Protein AF-A0A1E4K3W1-F1 (afdb_monomer_lite)

Radius of gyration: 21.51 Å; chains: 1; bounding box: 57×48×45 Å

Foldseek 3Di:
DDKDKDKDKDQKDFCADPVPPFAGEHDQDDDPVNLQVVVVVQPDDPFKGKAWDDKAWPDGLDDPPDDPQDDDCVPPDDPYYYRMRGTTMIMIMIDMDGNCVVPVPDDPVVGVVRDDDDDDDPDPVPDDFAAQDWDWPAKDWLDWCCPPVVDTHTKIAGWIQHRNDTDRDDCPDPRIGD

Sequence (178 aa):
MKAFCLELSGPWACFTRPEMKVERVSYDVMTPSAARACFEAILWKPAIRWQVRKIEVLKPAMKNGRGDLGLNIEDDRQQRAGLFLRDVAYRVHADLEFLSARDPDASATKYFEFAANFRLVGDPTAEPLPHDETRDLGFMLHDLDFSKPADPQPRFFRARLENGVVQVPAWDSVGVRK

Secondary structure (DSSP, 8-state):
--EEEEEEEEEEE--B-TT-SSSEEB-SS--HHHHHHHHHHHS--TTEEEEEEEEEEEE-S-STT-S-----GGGS--S--EE-EEEEEEEEEEEEEE-TTT-TT--HHHHHT--------S-GGGSPPPP---EEEEEEEEEEETTSTTSPEEEEEEEEEETTEEPPPPTTSTT-B-

pLDDT: mean 82.7, std 13.87, range [42.09, 97.19]

Structure (mmCIF, N/CA/C/O backbone):
data_AF-A0A1E4K3W1-F1
#
_entry.id   AF-A0A1E4K3W1-F1
#
loop_
_atom_site.group_PDB
_atom_site.id
_atom_site.type_symbol
_atom_site.label_atom_id
_atom_site.label_alt_id
_atom_site.label_comp_id
_atom_site.label_asym_id
_atom_site.label_entity_id
_atom_site.label_seq_id
_atom_site.pdbx_PDB_ins_code
_atom_site.Cartn_x
_atom_site.Cartn_y
_atom_site.Cartn_z
_atom_site.occupancy
_atom_site.B_iso_or_equiv
_atom_site.auth_seq_id
_atom_site.auth_comp_id
_atom_site.auth_asym_id
_atom_site.auth_atom_id
_atom_site.pdbx_PDB_model_num
ATOM 1 N N . MET A 1 1 ? 1.709 -24.332 -6.950 1.00 60.06 1 MET A N 1
ATOM 2 C CA . MET A 1 1 ? 1.931 -22.932 -6.522 1.00 60.06 1 MET A CA 1
ATOM 3 C C . MET A 1 1 ? 1.156 -22.706 -5.240 1.00 60.06 1 MET A C 1
ATOM 5 O O . MET A 1 1 ? 0.046 -23.214 -5.141 1.00 60.06 1 MET A O 1
ATOM 9 N N . LYS A 1 2 ? 1.755 -22.040 -4.248 1.00 67.56 2 LYS A N 1
ATOM 10 C CA . LYS A 1 2 ? 1.075 -21.719 -2.988 1.00 67.56 2 LYS A CA 1
ATOM 11 C C . LYS A 1 2 ? 0.221 -20.472 -3.224 1.00 67.56 2 LYS A C 1
ATOM 13 O O . LYS A 1 2 ? 0.763 -19.452 -3.640 1.00 67.56 2 LYS A O 1
ATOM 18 N N . ALA A 1 3 ? -1.082 -20.592 -3.002 1.00 78.69 3 ALA A N 1
ATOM 19 C CA . ALA A 1 3 ? -2.014 -19.479 -3.108 1.00 78.69 3 ALA A CA 1
ATOM 20 C C . ALA A 1 3 ? -1.984 -18.655 -1.814 1.00 78.69 3 ALA A C 1
ATOM 22 O O . ALA A 1 3 ? -1.945 -19.212 -0.714 1.00 78.69 3 ALA A O 1
ATOM 23 N N . PHE A 1 4 ? -2.009 -17.336 -1.957 1.00 87.38 4 PHE A N 1
ATOM 24 C CA . PHE A 1 4 ? -2.096 -16.372 -0.868 1.00 87.38 4 PHE A CA 1
ATOM 25 C C . PHE A 1 4 ? -3.483 -15.753 -0.841 1.00 87.38 4 PHE A C 1
ATOM 27 O O . PHE A 1 4 ? -4.108 -15.567 -1.884 1.00 87.38 4 PHE A O 1
ATOM 34 N N . CYS A 1 5 ? -3.944 -15.409 0.356 1.00 89.88 5 CYS A N 1
ATOM 35 C CA . CYS A 1 5 ? -5.253 -14.824 0.577 1.00 89.88 5 CYS A CA 1
ATOM 36 C C . CYS A 1 5 ? -5.120 -13.603 1.491 1.00 89.88 5 CYS A C 1
ATOM 38 O O . CYS A 1 5 ? -4.566 -13.721 2.582 1.00 89.88 5 CYS A O 1
ATOM 40 N N . LEU A 1 6 ? -5.640 -12.456 1.053 1.00 90.38 6 LEU A N 1
ATOM 41 C CA . LEU A 1 6 ? -5.741 -11.232 1.848 1.00 90.38 6 LEU A CA 1
ATOM 42 C C . LEU A 1 6 ? -7.203 -10.860 2.058 1.00 90.38 6 LEU A C 1
ATOM 44 O O . LEU A 1 6 ? -7.986 -10.856 1.106 1.00 90.38 6 LEU A O 1
ATOM 48 N N . GLU A 1 7 ? -7.555 -10.493 3.285 1.00 91.44 7 GLU A N 1
ATOM 49 C CA . GLU A 1 7 ? -8.815 -9.810 3.572 1.00 91.44 7 GLU A CA 1
ATOM 50 C C . GLU A 1 7 ? -8.570 -8.304 3.642 1.00 91.44 7 GLU A C 1
ATOM 52 O O . GLU A 1 7 ? -7.654 -7.836 4.314 1.00 91.44 7 GLU A O 1
ATOM 57 N N . LEU A 1 8 ? -9.369 -7.550 2.893 1.00 90.50 8 LEU A N 1
ATOM 58 C CA . LEU A 1 8 ? -9.237 -6.107 2.731 1.00 90.50 8 LEU A CA 1
ATOM 59 C C . LEU A 1 8 ? -10.570 -5.462 3.077 1.00 90.50 8 LEU A C 1
ATOM 61 O O . LEU A 1 8 ? -11.587 -5.828 2.495 1.00 90.50 8 LEU A O 1
ATOM 65 N N . SER A 1 9 ? -10.577 -4.481 3.971 1.00 90.50 9 SER A N 1
ATOM 66 C CA . SER A 1 9 ? -11.790 -3.738 4.319 1.00 90.50 9 SER A CA 1
ATOM 67 C C . SER A 1 9 ? -11.496 -2.271 4.576 1.00 90.50 9 SER A C 1
ATOM 69 O O . SER A 1 9 ? -10.398 -1.927 5.012 1.00 90.50 9 SER A O 1
ATOM 71 N N . GLY A 1 10 ? -12.489 -1.415 4.362 1.00 87.44 10 GLY A N 1
ATOM 72 C CA . GLY A 1 10 ? -12.358 0.003 4.662 1.00 87.44 10 GLY A CA 1
ATOM 73 C C . GLY A 1 10 ? -13.696 0.738 4.670 1.00 87.44 10 GLY A C 1
ATOM 74 O O . GLY A 1 10 ? -14.646 0.301 4.014 1.00 87.44 10 GLY A O 1
ATOM 75 N N . PRO A 1 11 ? -13.777 1.874 5.385 1.00 84.75 11 PRO A N 1
ATOM 76 C CA . PRO A 1 11 ? -14.991 2.684 5.434 1.00 84.75 11 PRO A CA 1
ATOM 77 C C . PRO A 1 11 ? -15.342 3.286 4.068 1.00 84.75 11 PRO A C 1
ATOM 79 O O . PRO A 1 11 ? -16.522 3.493 3.793 1.00 84.75 11 PRO A O 1
ATOM 82 N N . TRP A 1 12 ? -14.340 3.508 3.209 1.00 86.12 12 TRP A N 1
ATOM 83 C CA . TRP A 1 12 ? -14.487 4.063 1.865 1.00 86.12 12 TRP A CA 1
ATOM 84 C C . TRP A 1 12 ? -13.528 3.399 0.873 1.00 86.12 12 TRP A C 1
ATOM 86 O O . TRP A 1 12 ? -12.424 3.005 1.252 1.00 86.12 12 TRP A O 1
ATOM 96 N N . ALA A 1 13 ? -13.913 3.326 -0.403 1.00 88.69 13 ALA A N 1
ATOM 97 C CA . ALA A 1 13 ? -13.015 2.950 -1.495 1.00 88.69 13 ALA A CA 1
ATOM 98 C C . ALA A 1 13 ? -13.347 3.678 -2.806 1.00 88.69 13 ALA A C 1
ATOM 100 O O . ALA A 1 13 ? -14.505 3.974 -3.099 1.00 88.69 13 ALA A O 1
ATOM 101 N N . CYS A 1 14 ? -12.311 3.938 -3.612 1.00 90.19 14 CYS A N 1
ATOM 102 C CA . CYS A 1 14 ? -12.429 4.524 -4.946 1.00 90.19 14 CYS A CA 1
ATOM 103 C C . CYS A 1 14 ? -11.568 3.755 -5.947 1.00 90.19 14 CYS A C 1
ATOM 105 O O . CYS A 1 14 ? -10.351 3.932 -5.999 1.00 90.19 14 CYS A O 1
ATOM 107 N N . PHE A 1 15 ? -12.197 2.938 -6.781 1.00 90.56 15 PHE A N 1
ATOM 108 C CA . PHE A 1 15 ? -11.547 2.274 -7.904 1.00 90.56 15 PHE A CA 1
ATOM 109 C C . PHE A 1 15 ? -11.875 3.054 -9.170 1.00 90.56 15 PHE A C 1
ATOM 111 O O . PHE A 1 15 ? -12.838 2.745 -9.856 1.00 90.56 15 PHE A O 1
ATOM 118 N N . THR A 1 16 ? -11.140 4.130 -9.436 1.00 87.12 16 THR A N 1
ATOM 119 C CA . THR A 1 16 ? -11.539 5.125 -10.440 1.00 87.12 16 THR A CA 1
ATOM 120 C C . THR A 1 16 ? -11.706 4.528 -11.840 1.00 87.12 16 THR A C 1
ATOM 122 O O . THR A 1 16 ? -10.811 3.859 -12.362 1.00 87.12 16 THR A O 1
ATOM 125 N N . ARG A 1 17 ? -12.844 4.833 -12.461 1.00 84.06 17 ARG A N 1
ATOM 126 C CA . ARG A 1 17 ? -13.137 4.575 -13.871 1.00 84.06 17 ARG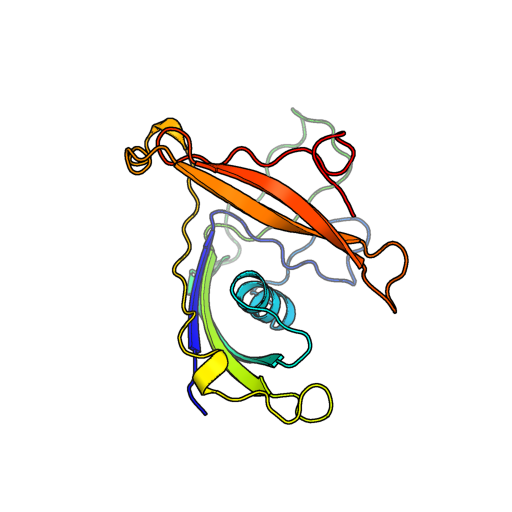 A CA 1
ATOM 127 C C . ARG A 1 17 ? -12.314 5.513 -14.766 1.00 84.06 17 ARG A C 1
ATOM 129 O O . ARG A 1 17 ? -12.474 6.728 -14.647 1.00 84.06 17 ARG A O 1
ATOM 136 N N . PRO A 1 18 ? -11.429 5.004 -15.644 1.00 87.38 18 PRO A N 1
ATOM 137 C CA . PRO A 1 18 ? -10.554 5.846 -16.467 1.00 87.38 18 PRO A CA 1
ATOM 138 C C . PRO A 1 18 ? -11.313 6.729 -17.474 1.00 87.38 18 PRO A C 1
ATOM 140 O O . PRO A 1 18 ? -10.796 7.760 -17.904 1.00 87.38 18 PRO A O 1
ATOM 143 N N . GLU A 1 19 ? -12.534 6.348 -17.847 1.00 84.12 19 GLU A N 1
ATOM 144 C CA . GLU A 1 19 ? -13.421 7.111 -18.725 1.00 84.12 19 GLU A CA 1
ATOM 145 C C . GLU A 1 19 ? -13.985 8.386 -18.068 1.00 84.12 19 GLU A C 1
ATOM 147 O O . GLU A 1 19 ? -14.313 9.345 -18.770 1.00 84.12 19 GLU A O 1
ATOM 152 N N . MET A 1 20 ? -14.035 8.444 -16.732 1.00 75.25 20 MET A N 1
ATOM 153 C CA . MET A 1 20 ? -14.572 9.579 -15.976 1.00 75.25 20 MET A CA 1
ATOM 154 C C . MET A 1 20 ? -13.451 10.562 -15.619 1.00 75.25 20 MET A C 1
ATOM 156 O O . MET A 1 20 ? -12.767 10.433 -14.607 1.00 75.25 20 MET A O 1
ATOM 160 N N . LYS A 1 21 ? -13.233 11.547 -16.500 1.00 65.38 21 LYS A N 1
ATOM 161 C CA . LYS A 1 21 ? -12.079 12.469 -16.437 1.00 65.38 21 LYS A CA 1
ATOM 162 C C . LYS A 1 21 ? -12.275 13.699 -15.542 1.00 65.38 21 LYS A C 1
ATOM 164 O O . LYS A 1 21 ? -11.287 14.323 -15.163 1.00 65.38 21 LYS A O 1
ATOM 169 N N . VAL A 1 22 ? -13.523 14.065 -15.249 1.00 71.12 22 VAL A N 1
ATOM 170 C CA . VAL A 1 22 ? -13.870 15.270 -14.469 1.00 71.12 22 VAL A CA 1
ATOM 171 C C . VAL A 1 22 ? -14.236 14.890 -13.036 1.00 71.12 22 VAL A C 1
ATOM 173 O O . VAL A 1 22 ? -13.589 15.355 -12.099 1.00 71.12 22 VAL A O 1
ATOM 176 N N . GLU A 1 23 ? -15.198 13.977 -12.889 1.00 78.31 23 GLU A N 1
ATOM 177 C CA . GLU A 1 23 ? -15.676 13.474 -11.598 1.00 78.31 23 GLU A CA 1
ATOM 178 C C . GLU A 1 23 ? -15.059 12.115 -11.265 1.00 78.31 23 GLU A C 1
ATOM 180 O O . GLU A 1 23 ? -14.860 11.273 -12.144 1.00 78.31 23 GLU A O 1
ATOM 185 N N . ARG A 1 24 ? -14.772 11.871 -9.981 1.00 82.31 24 ARG A N 1
ATOM 186 C CA . ARG A 1 24 ? -14.233 10.575 -9.545 1.00 82.31 24 ARG A CA 1
ATOM 187 C C . ARG A 1 24 ? -15.371 9.588 -9.363 1.00 82.31 24 ARG A C 1
ATOM 189 O O . ARG A 1 24 ? -16.111 9.674 -8.394 1.00 82.31 24 ARG A O 1
ATOM 196 N N . VAL A 1 25 ? -15.482 8.621 -10.261 1.00 83.88 25 VAL A N 1
ATOM 197 C CA . VAL A 1 25 ? -16.483 7.556 -10.150 1.00 83.88 25 VAL A CA 1
ATOM 198 C C . VAL A 1 25 ? -15.778 6.228 -9.975 1.00 83.88 25 VAL A C 1
ATOM 200 O O . VAL A 1 25 ? -14.942 5.846 -10.797 1.00 83.88 25 VAL A O 1
ATOM 203 N N . SER A 1 26 ? -16.103 5.529 -8.892 1.00 86.94 26 SER A N 1
ATOM 204 C CA . SER A 1 26 ? -15.585 4.192 -8.640 1.00 86.94 26 SER A CA 1
ATOM 205 C C . SER A 1 26 ? -16.245 3.145 -9.552 1.00 86.94 26 SER A C 1
ATOM 207 O O . SER A 1 26 ? -17.417 3.249 -9.914 1.00 86.94 26 SER A O 1
ATOM 209 N N . TYR A 1 27 ? -15.508 2.088 -9.889 1.00 89.31 27 TYR A N 1
ATOM 210 C CA . TYR A 1 27 ? -16.091 0.786 -10.200 1.00 89.31 27 TYR A CA 1
ATOM 211 C C . TYR A 1 27 ? -16.850 0.254 -8.980 1.00 89.31 27 TYR A C 1
ATOM 213 O O . TYR A 1 27 ? -16.530 0.594 -7.840 1.00 89.31 27 TYR A O 1
ATOM 221 N N . ASP A 1 28 ? -17.809 -0.630 -9.229 1.00 87.75 28 ASP A N 1
ATOM 222 C CA . ASP A 1 28 ? -18.696 -1.198 -8.208 1.00 87.75 28 ASP A CA 1
ATOM 223 C C . ASP A 1 28 ? -17.949 -2.153 -7.257 1.00 87.75 28 ASP A C 1
ATOM 225 O O . ASP A 1 28 ? -18.385 -2.418 -6.135 1.00 87.75 28 ASP A O 1
ATOM 229 N N . VAL A 1 29 ? -16.804 -2.675 -7.709 1.00 90.12 29 VAL A N 1
ATOM 230 C CA . VAL A 1 29 ? -15.931 -3.595 -6.974 1.00 90.12 29 VAL A CA 1
ATOM 231 C C . VAL A 1 29 ? -14.458 -3.274 -7.225 1.00 90.12 29 VAL A C 1
ATOM 233 O O . VAL A 1 29 ? -14.102 -2.583 -8.182 1.00 90.12 29 VAL A O 1
ATOM 236 N N . MET A 1 30 ? -13.593 -3.818 -6.368 1.00 93.81 30 MET A N 1
ATOM 237 C CA . MET A 1 30 ? -12.142 -3.745 -6.521 1.00 93.81 30 MET A CA 1
ATOM 238 C C . MET A 1 30 ? -11.683 -4.299 -7.872 1.00 93.81 30 MET A C 1
ATOM 240 O O . MET A 1 30 ? -12.092 -5.382 -8.290 1.00 93.81 30 MET A O 1
ATOM 244 N N . THR A 1 31 ? -10.783 -3.575 -8.537 1.00 95.75 31 THR A N 1
ATOM 245 C CA . THR A 1 31 ? -10.165 -4.040 -9.784 1.00 95.75 31 THR A CA 1
ATOM 246 C C . THR A 1 31 ? -8.994 -4.987 -9.495 1.00 95.75 31 THR A C 1
ATOM 248 O O . THR A 1 31 ? -8.308 -4.821 -8.481 1.00 95.75 31 THR A O 1
ATOM 251 N N . PRO A 1 32 ? -8.665 -5.928 -10.403 1.00 96.44 32 PRO A N 1
ATOM 252 C CA . PRO A 1 32 ? -7.480 -6.776 -10.256 1.00 96.44 32 PRO A CA 1
ATOM 253 C C . PRO A 1 32 ? -6.175 -5.986 -10.090 1.00 96.44 32 PRO A C 1
ATOM 255 O O . PRO A 1 32 ? -5.279 -6.419 -9.373 1.00 96.44 32 PRO A O 1
ATOM 258 N N . SER A 1 33 ? -6.065 -4.804 -10.710 1.00 95.12 33 SER A N 1
ATOM 259 C CA . SER A 1 33 ? -4.883 -3.952 -10.546 1.00 95.12 33 SER A CA 1
ATOM 260 C C . SER A 1 33 ? -4.773 -3.372 -9.135 1.00 95.12 33 SER A C 1
ATOM 262 O O . SER A 1 33 ? -3.676 -3.356 -8.584 1.00 95.12 33 SER A O 1
ATOM 264 N N . ALA A 1 34 ? -5.884 -2.921 -8.545 1.00 94.06 34 ALA A N 1
ATOM 265 C CA . ALA A 1 34 ? -5.897 -2.452 -7.160 1.00 94.06 34 ALA A CA 1
ATOM 266 C C . ALA A 1 34 ? -5.596 -3.600 -6.184 1.00 94.06 34 ALA A C 1
ATOM 268 O O . ALA A 1 34 ? -4.762 -3.453 -5.298 1.00 94.06 34 ALA A O 1
ATOM 269 N N . ALA A 1 35 ? -6.197 -4.770 -6.413 1.00 94.25 35 ALA A N 1
ATOM 270 C CA . ALA A 1 35 ? -5.937 -5.983 -5.645 1.00 94.25 35 ALA A CA 1
ATOM 271 C C . ALA A 1 35 ? -4.452 -6.392 -5.674 1.00 94.25 35 ALA A C 1
ATOM 273 O O . ALA A 1 35 ? -3.862 -6.674 -4.633 1.00 94.25 35 ALA A O 1
ATOM 274 N N . ARG A 1 36 ? -3.825 -6.376 -6.858 1.00 94.69 36 ARG A N 1
ATOM 275 C CA . ARG A 1 36 ? -2.388 -6.638 -7.021 1.00 94.69 36 ARG A CA 1
ATOM 276 C C . ARG A 1 36 ? -1.540 -5.627 -6.250 1.00 94.69 36 ARG A C 1
ATOM 278 O O . ARG A 1 36 ? -0.607 -6.031 -5.567 1.00 94.69 36 ARG A O 1
ATOM 285 N N . ALA A 1 37 ? -1.882 -4.340 -6.323 1.00 92.94 37 ALA A N 1
ATOM 286 C CA . ALA A 1 37 ? -1.157 -3.290 -5.612 1.00 92.94 37 ALA A CA 1
ATOM 287 C C . ALA A 1 37 ? -1.178 -3.492 -4.085 1.00 92.94 37 ALA A C 1
ATOM 289 O O . ALA A 1 37 ? -0.173 -3.237 -3.430 1.00 92.94 37 ALA A O 1
ATOM 290 N N . CYS A 1 38 ? -2.273 -4.014 -3.515 1.00 92.19 38 CYS A N 1
ATOM 291 C CA . CYS A 1 38 ? -2.325 -4.362 -2.090 1.00 92.19 38 CYS A CA 1
ATOM 292 C C . CYS A 1 38 ? -1.301 -5.444 -1.711 1.00 92.19 38 CYS A C 1
ATOM 294 O O . CYS A 1 38 ? -0.660 -5.332 -0.672 1.00 92.19 38 CYS A O 1
ATOM 296 N N . PHE A 1 39 ? -1.106 -6.462 -2.553 1.00 90.75 39 PHE A N 1
ATOM 297 C CA . PHE A 1 39 ? -0.055 -7.460 -2.338 1.00 90.75 39 PHE A CA 1
ATOM 298 C C . PHE A 1 39 ? 1.355 -6.874 -2.510 1.00 90.75 39 PHE A C 1
ATOM 300 O O . PHE A 1 39 ? 2.245 -7.161 -1.712 1.00 90.75 39 PHE A O 1
ATOM 307 N N . GLU A 1 40 ? 1.563 -6.032 -3.527 1.00 91.31 40 GLU A N 1
ATOM 308 C CA . GLU A 1 40 ? 2.858 -5.387 -3.795 1.00 91.31 40 GLU A CA 1
ATOM 309 C C . GLU A 1 40 ? 3.284 -4.438 -2.667 1.00 91.31 40 GLU A C 1
ATOM 311 O O . GLU A 1 40 ? 4.472 -4.338 -2.372 1.00 91.31 40 GLU A O 1
ATOM 316 N N . ALA A 1 41 ? 2.329 -3.794 -1.992 1.00 89.50 41 ALA A N 1
ATOM 317 C CA . ALA A 1 41 ? 2.601 -2.963 -0.822 1.00 89.50 41 ALA A CA 1
ATOM 318 C C . ALA A 1 41 ? 3.138 -3.763 0.380 1.00 89.50 41 ALA A C 1
ATOM 320 O O . ALA A 1 41 ? 3.852 -3.205 1.208 1.00 89.50 41 ALA A O 1
ATOM 321 N N . ILE A 1 42 ? 2.811 -5.058 0.478 1.00 87.62 42 ILE A N 1
ATOM 322 C CA . ILE A 1 42 ? 3.314 -5.955 1.532 1.00 87.62 42 ILE A CA 1
ATOM 323 C C . ILE A 1 42 ? 4.674 -6.523 1.130 1.00 87.62 42 ILE A C 1
ATOM 325 O O . ILE A 1 42 ? 5.617 -6.523 1.917 1.00 87.62 42 ILE A O 1
ATOM 329 N N . LEU A 1 43 ? 4.773 -7.023 -0.104 1.00 86.31 43 LEU A N 1
ATOM 330 C CA . LEU A 1 43 ? 5.999 -7.589 -0.642 1.00 86.31 43 LEU A CA 1
ATOM 331 C C . LEU A 1 43 ? 6.097 -7.318 -2.140 1.00 86.31 43 LEU A C 1
ATOM 333 O O . LEU A 1 43 ? 5.333 -7.859 -2.944 1.00 86.31 43 LEU A O 1
ATOM 337 N N . TRP A 1 44 ? 7.128 -6.569 -2.517 1.00 88.19 44 TRP A N 1
ATOM 338 C CA . TRP A 1 44 ? 7.507 -6.367 -3.905 1.00 88.19 44 TRP A CA 1
ATOM 339 C C . TRP A 1 44 ? 9.019 -6.474 -4.092 1.00 88.19 44 TRP A C 1
ATOM 341 O O . TRP A 1 44 ? 9.814 -5.985 -3.286 1.00 88.19 44 TRP A O 1
ATOM 351 N N . LYS A 1 45 ? 9.415 -7.104 -5.199 1.00 84.50 45 LYS A N 1
ATOM 352 C CA . LYS A 1 45 ? 10.772 -7.094 -5.751 1.00 84.50 45 LYS A CA 1
ATOM 353 C C . LYS A 1 45 ? 10.687 -7.117 -7.280 1.00 84.50 45 LYS A C 1
ATOM 355 O O . LYS A 1 45 ? 9.752 -7.710 -7.814 1.00 84.50 45 LYS A O 1
ATOM 360 N N . PRO A 1 46 ? 11.690 -6.595 -8.008 1.00 83.69 46 PRO A N 1
ATOM 361 C CA . PRO A 1 46 ? 11.719 -6.669 -9.473 1.00 83.69 46 PRO A CA 1
ATOM 362 C C . PRO A 1 46 ? 11.615 -8.094 -10.042 1.00 83.69 46 PRO A C 1
ATOM 364 O O . PRO A 1 46 ? 11.143 -8.259 -11.169 1.00 83.69 46 PRO A O 1
ATOM 367 N N . ALA A 1 47 ? 12.060 -9.089 -9.265 1.00 84.56 47 ALA A N 1
ATOM 368 C CA . ALA A 1 47 ? 12.099 -10.515 -9.586 1.00 84.56 47 ALA A CA 1
ATOM 369 C C . ALA A 1 47 ? 10.760 -11.256 -9.419 1.00 84.56 47 ALA A C 1
ATOM 371 O O . ALA A 1 47 ? 10.658 -12.414 -9.818 1.00 84.56 47 ALA A O 1
ATOM 372 N N . ILE A 1 48 ? 9.743 -10.631 -8.822 1.00 86.62 48 ILE A N 1
ATOM 373 C CA . ILE A 1 48 ? 8.465 -11.286 -8.517 1.00 86.62 48 ILE A CA 1
ATOM 374 C C . ILE A 1 48 ? 7.290 -10.502 -9.096 1.00 86.62 48 ILE A C 1
ATOM 376 O O . ILE A 1 48 ? 7.359 -9.287 -9.289 1.00 86.62 48 ILE A O 1
ATOM 380 N N . ARG A 1 49 ? 6.188 -11.202 -9.359 1.00 88.88 49 ARG A N 1
ATOM 381 C CA . ARG A 1 49 ? 4.919 -10.616 -9.787 1.00 88.88 49 ARG A CA 1
ATOM 382 C C . ARG A 1 49 ? 3.759 -11.308 -9.088 1.00 88.88 49 ARG A C 1
ATOM 384 O O . ARG A 1 49 ? 3.656 -12.528 -9.096 1.00 88.88 49 ARG A O 1
ATOM 391 N N . TRP A 1 50 ? 2.848 -10.516 -8.537 1.00 91.81 50 TRP A N 1
ATOM 392 C CA . TRP A 1 50 ? 1.595 -11.027 -7.996 1.00 91.81 50 TRP A CA 1
ATOM 393 C C . TRP A 1 50 ? 0.569 -11.232 -9.109 1.00 91.81 50 TRP A C 1
ATOM 395 O O . TRP A 1 50 ? 0.270 -10.313 -9.875 1.00 91.81 50 TRP A O 1
ATOM 405 N N . GLN A 1 51 ? 0.014 -12.438 -9.176 1.00 94.06 51 GLN A N 1
ATOM 406 C CA . GLN A 1 51 ? -1.030 -12.827 -10.119 1.00 94.06 51 GLN A CA 1
ATOM 407 C C . GLN A 1 51 ? -2.345 -13.017 -9.363 1.00 94.06 51 GLN A C 1
ATOM 409 O O . GLN A 1 51 ? -2.559 -14.045 -8.721 1.00 94.06 51 GLN A O 1
ATOM 414 N N . VAL A 1 52 ? -3.231 -12.018 -9.422 1.00 94.62 52 VAL A N 1
ATOM 415 C CA . VAL A 1 52 ? -4.560 -12.090 -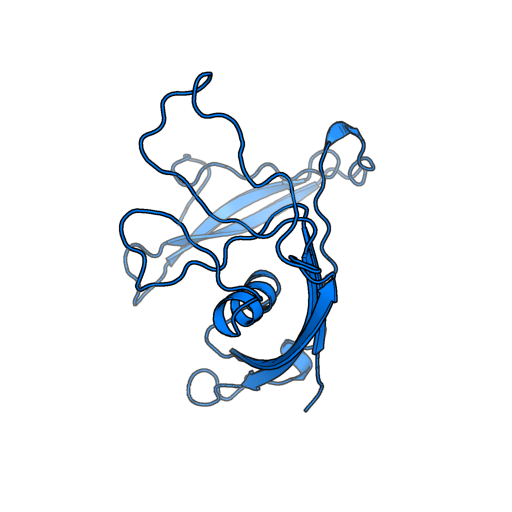8.795 1.00 94.62 52 VAL A CA 1
ATOM 416 C C . VAL A 1 52 ? -5.399 -13.146 -9.512 1.00 94.62 52 VAL A C 1
ATOM 418 O O . VAL A 1 52 ? -5.578 -13.091 -10.727 1.00 94.62 52 VAL A O 1
ATOM 421 N N . ARG A 1 53 ? -5.923 -14.110 -8.754 1.00 95.56 53 ARG A N 1
ATOM 422 C CA . ARG A 1 53 ? -6.723 -15.232 -9.266 1.00 95.56 53 ARG A CA 1
ATOM 423 C C . ARG A 1 53 ? -8.210 -15.061 -9.018 1.00 95.56 53 ARG A C 1
ATOM 425 O O . ARG A 1 53 ? -9.015 -15.465 -9.850 1.00 95.56 53 ARG A O 1
ATOM 432 N N . LYS A 1 54 ? -8.579 -14.500 -7.865 1.00 95.31 54 LYS A N 1
ATOM 433 C CA . LYS A 1 54 ? -9.976 -14.393 -7.435 1.00 95.31 54 LYS A CA 1
ATOM 434 C C . LYS A 1 54 ? -10.155 -13.208 -6.493 1.00 95.31 54 LYS A C 1
ATOM 436 O O . LYS A 1 54 ? -9.315 -12.983 -5.629 1.00 95.31 54 LYS A O 1
ATOM 441 N N . ILE A 1 55 ? -11.265 -12.492 -6.632 1.00 95.00 55 ILE A N 1
ATOM 442 C CA . ILE A 1 55 ? -11.710 -11.461 -5.689 1.00 95.00 55 ILE A CA 1
ATOM 443 C C . ILE A 1 55 ? -13.117 -11.856 -5.243 1.00 95.00 55 ILE A C 1
ATOM 445 O O . ILE A 1 55 ? -14.032 -11.916 -6.059 1.00 95.00 55 ILE A O 1
ATOM 449 N N . GLU A 1 56 ? -13.287 -12.157 -3.963 1.00 95.94 56 GLU A N 1
ATOM 450 C CA . GLU A 1 56 ? -14.593 -12.347 -3.334 1.00 95.94 56 GLU A CA 1
ATOM 451 C C . GLU A 1 56 ? -15.039 -11.017 -2.725 1.00 95.94 56 GLU A C 1
ATOM 453 O O . GLU A 1 56 ? -14.262 -10.351 -2.039 1.00 95.94 56 GLU A O 1
ATOM 458 N N . VAL A 1 57 ? -16.293 -10.634 -2.952 1.00 93.62 57 VAL A N 1
ATOM 459 C CA . VAL A 1 57 ? -16.906 -9.457 -2.325 1.00 93.62 57 VAL A CA 1
ATOM 460 C C . VAL A 1 57 ? -17.614 -9.918 -1.056 1.00 93.62 57 VAL A C 1
ATOM 462 O O . VAL A 1 57 ? -18.612 -10.630 -1.132 1.00 93.62 57 VAL A O 1
ATOM 465 N N . LEU A 1 58 ? -17.090 -9.532 0.106 1.00 89.81 58 LEU A N 1
ATOM 466 C CA . LEU A 1 58 ? -17.636 -9.921 1.411 1.00 89.81 58 LEU A CA 1
ATOM 467 C C . LEU A 1 58 ? -18.742 -8.963 1.868 1.00 89.81 58 LEU A C 1
ATOM 469 O O . LEU A 1 58 ? -19.739 -9.395 2.444 1.00 89.81 58 LEU A O 1
ATOM 473 N N . LYS A 1 59 ? -18.586 -7.664 1.579 1.00 84.81 59 LYS A N 1
ATOM 474 C CA . LYS A 1 59 ? -19.618 -6.643 1.790 1.00 84.81 59 LYS A CA 1
ATOM 475 C C . LYS A 1 59 ? -19.933 -5.937 0.467 1.00 84.81 59 LYS A C 1
ATOM 477 O O . LYS A 1 59 ? -19.035 -5.312 -0.102 1.00 84.81 59 LYS A O 1
ATOM 482 N N . PRO A 1 60 ? -21.172 -6.031 -0.048 1.00 66.00 60 PRO A N 1
ATOM 483 C CA . PRO A 1 60 ? -21.568 -5.288 -1.235 1.00 66.00 60 PRO A CA 1
ATOM 484 C C . PRO A 1 60 ? -21.708 -3.804 -0.888 1.00 66.00 60 PRO A C 1
ATOM 486 O O . PRO A 1 60 ? -22.443 -3.452 0.031 1.00 66.00 60 PRO A O 1
ATOM 489 N N . ALA A 1 61 ? -21.057 -2.936 -1.663 1.00 61.75 61 ALA A N 1
ATOM 490 C CA . ALA A 1 61 ? -21.123 -1.486 -1.475 1.00 61.75 61 ALA A CA 1
ATOM 491 C C . ALA A 1 61 ? -22.539 -0.907 -1.676 1.00 61.75 61 ALA A C 1
ATOM 493 O O . ALA A 1 61 ? -22.835 0.186 -1.204 1.00 61.75 61 ALA A O 1
ATOM 494 N N . MET A 1 62 ? -23.421 -1.627 -2.383 1.00 57.62 62 MET A N 1
ATOM 495 C CA . MET A 1 62 ? -24.780 -1.191 -2.706 1.00 57.62 62 MET A CA 1
ATOM 496 C C . MET A 1 62 ? -25.732 -2.392 -2.765 1.00 57.62 62 MET A C 1
ATOM 498 O O . MET A 1 62 ? -25.901 -3.021 -3.807 1.00 57.62 62 MET A O 1
ATOM 502 N N . LYS A 1 63 ? -26.414 -2.710 -1.661 1.00 49.56 63 LYS A N 1
ATOM 503 C CA . LYS A 1 63 ? -27.678 -3.456 -1.753 1.00 49.56 63 LYS A CA 1
ATOM 504 C C . LYS A 1 63 ? -28.768 -2.446 -2.133 1.00 49.56 63 LYS A C 1
ATOM 506 O O . LYS A 1 63 ? -29.185 -1.659 -1.296 1.00 49.56 63 LYS A O 1
ATOM 511 N N . ASN A 1 64 ? -29.241 -2.489 -3.380 1.00 47.25 64 ASN A N 1
ATOM 512 C CA . ASN A 1 64 ? -30.518 -1.901 -3.835 1.00 47.25 64 ASN A CA 1
ATOM 513 C C . ASN A 1 64 ? -30.565 -0.420 -4.264 1.00 47.25 64 ASN A C 1
ATOM 515 O O . ASN A 1 64 ? -31.662 0.132 -4.315 1.00 47.25 64 ASN A O 1
ATOM 519 N N . GLY A 1 65 ? -29.447 0.245 -4.587 1.00 48.19 65 GLY A N 1
ATOM 520 C CA . GLY A 1 65 ? -29.497 1.614 -5.145 1.00 48.19 65 GLY A CA 1
ATOM 521 C C . GLY A 1 65 ? -30.187 2.654 -4.243 1.00 48.19 65 GLY A C 1
ATOM 522 O O . GLY A 1 65 ? -30.608 3.704 -4.716 1.00 48.19 65 GLY A O 1
ATOM 523 N N . ARG A 1 66 ? -30.330 2.350 -2.948 1.00 42.09 66 ARG A N 1
ATOM 524 C CA . ARG A 1 66 ? -30.869 3.239 -1.919 1.00 42.09 66 ARG A CA 1
ATOM 525 C C . ARG A 1 66 ? -29.816 3.411 -0.838 1.00 42.09 66 ARG A C 1
ATOM 527 O O . ARG A 1 66 ? -29.357 2.438 -0.249 1.00 42.09 66 ARG A O 1
ATOM 534 N N . GLY A 1 67 ? -29.458 4.658 -0.602 1.00 50.28 67 GLY A N 1
ATOM 535 C CA . GLY A 1 67 ? -28.512 5.109 0.403 1.00 50.28 67 GLY A CA 1
ATOM 536 C C . GLY A 1 67 ? -28.446 6.626 0.325 1.00 50.28 67 GLY A C 1
ATOM 537 O O . GLY A 1 67 ? -28.759 7.199 -0.718 1.00 50.28 67 GLY A O 1
ATOM 538 N N . ASP A 1 68 ? -28.093 7.269 1.429 1.00 47.00 68 ASP A N 1
ATOM 539 C CA . ASP A 1 68 ? -27.820 8.700 1.428 1.00 47.00 68 ASP A CA 1
ATOM 540 C C . ASP A 1 68 ? -26.515 8.929 0.647 1.00 47.00 68 ASP A C 1
ATOM 542 O O . ASP A 1 68 ? -25.420 8.632 1.130 1.00 47.00 68 ASP A O 1
ATOM 546 N N . LEU A 1 69 ? -26.661 9.277 -0.634 1.00 53.09 69 LEU A N 1
ATOM 547 C CA . LEU A 1 69 ? -25.581 9.349 -1.627 1.00 53.09 69 LEU A CA 1
ATOM 548 C C . LEU A 1 69 ? -24.931 10.739 -1.693 1.00 53.09 69 LEU A C 1
ATOM 550 O O . LEU A 1 69 ? -24.034 10.945 -2.509 1.00 53.09 69 LEU A O 1
ATOM 554 N N . GLY A 1 70 ? -25.381 11.693 -0.877 1.00 52.53 70 GLY A N 1
ATOM 555 C CA . GLY A 1 70 ? -24.926 13.076 -0.935 1.00 52.53 70 GLY A CA 1
ATOM 556 C C . GLY A 1 70 ? -24.387 13.558 0.403 1.00 52.53 70 GLY A C 1
ATOM 557 O O . GLY A 1 70 ? -25.123 13.639 1.377 1.00 52.53 70 GLY A O 1
ATOM 558 N N . LEU A 1 71 ? -23.117 13.956 0.432 1.00 49.72 71 LEU A N 1
ATOM 559 C CA . LEU A 1 71 ? -22.703 15.023 1.340 1.00 49.72 71 LEU A CA 1
ATOM 560 C C . LEU A 1 71 ? -23.146 16.333 0.679 1.00 49.72 71 LEU A C 1
ATOM 562 O O . LEU A 1 71 ? -22.823 16.571 -0.487 1.00 49.72 71 LEU A O 1
ATOM 566 N N . ASN A 1 72 ? -23.959 17.123 1.380 1.00 48.84 72 ASN A N 1
ATOM 567 C CA . ASN A 1 72 ? -24.492 18.372 0.850 1.00 48.84 72 ASN A CA 1
ATOM 568 C C . ASN A 1 72 ? -23.341 19.378 0.657 1.00 48.84 72 ASN A C 1
ATOM 570 O O . ASN A 1 72 ? -22.555 19.612 1.570 1.00 48.84 72 ASN A O 1
ATOM 574 N N . ILE A 1 73 ? -23.219 19.914 -0.558 1.00 53.19 73 ILE A N 1
ATOM 575 C CA . ILE A 1 73 ? -22.057 20.676 -1.056 1.00 53.19 73 ILE A CA 1
ATOM 576 C C . ILE A 1 73 ? -22.035 22.120 -0.509 1.00 53.19 73 ILE A C 1
ATOM 578 O O . ILE A 1 73 ? -21.039 22.825 -0.658 1.00 53.19 73 ILE A O 1
ATOM 582 N N . GLU A 1 74 ? -23.114 22.578 0.132 1.00 55.69 74 GLU A N 1
ATOM 583 C CA . GLU A 1 74 ? -23.267 23.981 0.547 1.00 55.69 74 GLU A CA 1
ATOM 584 C C . GLU A 1 74 ? -22.293 24.438 1.651 1.00 55.69 74 GLU A C 1
ATOM 586 O O . GLU A 1 74 ? -22.030 25.637 1.734 1.00 55.69 74 GLU A O 1
ATOM 591 N N . ASP A 1 75 ? -21.675 23.520 2.405 1.00 54.25 75 ASP A N 1
ATOM 592 C CA . ASP A 1 75 ? -20.744 23.868 3.493 1.00 54.25 75 ASP A CA 1
ATOM 593 C C . ASP A 1 75 ? -19.252 23.886 3.086 1.00 54.25 75 ASP A C 1
ATOM 595 O O . ASP A 1 75 ? -18.442 24.486 3.789 1.00 54.25 75 ASP A O 1
ATOM 599 N N . ASP A 1 76 ? -18.865 23.303 1.939 1.00 49.28 76 ASP A N 1
ATOM 600 C CA . ASP A 1 76 ? -17.459 23.237 1.500 1.00 49.28 76 ASP A CA 1
ATOM 601 C C . ASP A 1 76 ? -17.337 23.312 -0.036 1.00 49.28 76 ASP A C 1
ATOM 603 O O . ASP A 1 76 ? -17.546 22.347 -0.776 1.00 49.28 76 ASP A O 1
ATOM 607 N N . ARG A 1 77 ? -16.984 24.496 -0.555 1.00 47.50 77 ARG A N 1
ATOM 608 C CA . ARG A 1 77 ? -16.805 24.742 -1.997 1.00 47.50 77 ARG A CA 1
ATOM 609 C C . ARG A 1 77 ? -15.599 23.973 -2.559 1.00 47.50 77 ARG A C 1
ATOM 611 O O . ARG A 1 77 ? -14.495 24.511 -2.632 1.00 47.50 77 ARG A O 1
ATOM 618 N N . GLN A 1 78 ? -15.827 22.771 -3.088 1.00 52.22 78 GLN A N 1
ATOM 619 C CA . GLN A 1 78 ? -14.918 22.105 -4.030 1.00 52.22 78 GLN A CA 1
ATOM 620 C C . GLN A 1 78 ? -15.633 21.717 -5.335 1.00 52.22 78 GLN A C 1
ATOM 622 O O . GLN A 1 78 ? -16.713 21.141 -5.333 1.00 52.22 78 GLN A O 1
ATOM 627 N N . GLN A 1 79 ? -15.005 22.023 -6.477 1.00 55.66 79 GLN A N 1
ATOM 628 C CA . GLN A 1 79 ? -15.558 21.865 -7.835 1.00 55.66 79 GLN A CA 1
ATOM 629 C C . GLN A 1 79 ? -15.573 20.415 -8.376 1.00 55.66 79 GLN A C 1
ATOM 631 O O . GLN A 1 79 ? -15.590 20.234 -9.592 1.00 55.66 79 GLN A O 1
ATOM 636 N N . ARG A 1 80 ? -15.497 19.377 -7.528 1.00 62.84 80 ARG A N 1
ATOM 637 C CA . ARG A 1 80 ? -15.494 17.972 -7.983 1.00 62.84 80 ARG A CA 1
ATOM 638 C C . ARG A 1 80 ? -16.303 17.083 -7.042 1.00 62.84 80 ARG A C 1
ATOM 640 O O . ARG A 1 80 ? -15.915 16.895 -5.891 1.00 62.84 80 ARG A O 1
ATOM 647 N N . ALA A 1 81 ? -17.395 16.525 -7.546 1.00 70.88 81 ALA A N 1
ATOM 648 C CA . ALA A 1 81 ? -18.175 15.487 -6.893 1.00 70.88 81 ALA A CA 1
ATOM 649 C C . ALA A 1 81 ? -17.545 14.096 -7.128 1.00 70.88 81 ALA A C 1
ATOM 651 O O . ALA A 1 81 ? -16.813 13.843 -8.088 1.00 70.88 81 ALA A O 1
ATOM 652 N N . GLY A 1 82 ? -17.805 13.147 -6.229 1.00 75.44 82 GLY A N 1
ATOM 653 C CA . GLY A 1 82 ? -17.284 11.789 -6.370 1.00 75.44 82 GLY A CA 1
ATOM 654 C C . GLY A 1 82 ? -18.282 10.728 -5.938 1.00 75.44 82 GLY A C 1
ATOM 655 O O . GLY A 1 82 ? -18.976 10.892 -4.940 1.00 75.44 82 GLY A O 1
ATOM 656 N N . LEU A 1 83 ? -18.332 9.628 -6.689 1.00 81.12 83 LEU A N 1
ATOM 657 C CA . LEU A 1 83 ? -19.089 8.431 -6.346 1.00 81.12 83 LEU A CA 1
ATOM 658 C C . LEU A 1 83 ? -18.123 7.386 -5.781 1.00 81.12 83 LEU A C 1
ATOM 660 O O . LEU A 1 83 ? -17.372 6.740 -6.521 1.00 81.12 83 LEU A O 1
ATOM 664 N N . PHE A 1 84 ? -18.153 7.240 -4.461 1.00 84.25 84 PHE A N 1
ATOM 665 C CA . PHE A 1 84 ? -17.285 6.349 -3.698 1.00 84.25 84 PHE A CA 1
ATOM 666 C C . PHE A 1 84 ? -18.065 5.154 -3.151 1.00 84.25 84 PHE A C 1
ATOM 668 O O . PHE A 1 84 ? -19.254 5.257 -2.851 1.00 84.25 84 PHE A O 1
ATOM 675 N N . LEU A 1 85 ? -17.384 4.023 -2.978 1.00 84.81 85 LEU A N 1
ATOM 676 C CA . LEU A 1 85 ? -17.941 2.872 -2.271 1.00 84.81 85 LEU A CA 1
ATOM 677 C C . LEU A 1 85 ? -17.824 3.092 -0.762 1.00 84.81 85 LEU A C 1
ATOM 679 O O . LEU A 1 85 ? -16.819 3.640 -0.308 1.00 84.81 85 LEU A O 1
ATOM 683 N N . ARG A 1 86 ? -18.808 2.618 0.008 1.00 85.19 86 ARG A N 1
ATOM 684 C CA . ARG A 1 86 ? -18.849 2.715 1.475 1.00 85.19 86 ARG A CA 1
ATOM 685 C C . ARG A 1 86 ? -18.893 1.327 2.113 1.00 85.19 86 ARG A C 1
ATOM 687 O O . ARG A 1 86 ? -19.545 0.437 1.576 1.00 85.19 86 ARG A O 1
ATOM 694 N N . ASP A 1 87 ? -18.219 1.175 3.254 1.00 85.44 87 ASP A N 1
ATOM 695 C CA . ASP A 1 87 ? -18.143 -0.060 4.059 1.00 85.44 87 ASP A CA 1
ATOM 696 C C . ASP A 1 87 ? -17.837 -1.318 3.224 1.00 85.44 87 ASP A C 1
ATOM 698 O O . ASP A 1 87 ? -18.578 -2.304 3.213 1.00 85.44 87 ASP A O 1
ATOM 702 N N . VAL A 1 88 ? -16.736 -1.266 2.475 1.00 87.38 88 VAL A N 1
ATOM 703 C CA . VAL A 1 88 ? -16.338 -2.362 1.590 1.00 87.38 88 VAL A CA 1
ATOM 704 C C . VAL A 1 88 ? -15.533 -3.416 2.338 1.00 87.38 88 VAL A C 1
ATOM 706 O O . VAL A 1 88 ? -14.742 -3.103 3.230 1.00 87.38 88 VAL A O 1
ATOM 709 N N . ALA A 1 89 ? -15.688 -4.673 1.925 1.00 91.50 89 ALA A N 1
ATOM 710 C CA . ALA A 1 89 ? -14.834 -5.770 2.356 1.00 91.50 89 ALA A CA 1
ATOM 711 C C . ALA A 1 89 ? -14.664 -6.799 1.232 1.00 91.50 89 ALA A C 1
ATOM 713 O O . ALA A 1 89 ? -15.635 -7.154 0.556 1.00 91.50 89 ALA A O 1
ATOM 714 N N . TYR A 1 90 ? -13.443 -7.295 1.059 1.00 92.94 90 TYR A N 1
ATOM 715 C CA . TYR A 1 90 ? -13.044 -8.228 0.012 1.00 92.94 90 TYR A CA 1
ATOM 716 C C . TYR A 1 90 ? -12.140 -9.325 0.567 1.00 92.94 90 TYR A C 1
ATOM 718 O O . TYR A 1 90 ? -11.370 -9.089 1.496 1.00 92.94 90 TYR A O 1
ATOM 726 N N . ARG A 1 91 ? -12.173 -10.496 -0.070 1.00 94.81 91 ARG A N 1
ATOM 727 C CA . ARG A 1 91 ? -11.153 -11.537 0.079 1.00 94.81 91 ARG A CA 1
ATOM 728 C C . ARG A 1 91 ? -10.476 -11.771 -1.265 1.00 94.81 91 ARG A C 1
ATOM 730 O O . ARG A 1 91 ? -11.114 -12.203 -2.222 1.00 94.81 91 ARG A O 1
ATOM 737 N N . VAL A 1 92 ? -9.190 -11.463 -1.351 1.00 93.94 92 VAL A N 1
ATOM 738 C CA . VAL A 1 92 ? -8.408 -11.506 -2.589 1.00 93.94 92 VAL A CA 1
ATOM 739 C C . VAL A 1 92 ? -7.449 -12.682 -2.546 1.00 93.94 92 VAL A C 1
ATOM 741 O O . VAL A 1 92 ? -6.655 -12.801 -1.618 1.00 93.94 92 VAL A O 1
ATOM 744 N N . HIS A 1 93 ? -7.484 -13.512 -3.583 1.00 93.31 93 HIS A N 1
ATOM 745 C CA . HIS A 1 93 ? -6.590 -14.651 -3.760 1.00 93.31 93 HIS A CA 1
ATOM 746 C C . HIS A 1 93 ? -5.593 -14.359 -4.872 1.00 93.31 93 HIS A C 1
ATOM 748 O O . HIS A 1 93 ? -5.998 -13.948 -5.965 1.00 93.31 93 HIS A O 1
ATOM 754 N N . ALA A 1 94 ? -4.312 -14.605 -4.623 1.00 91.69 94 ALA A N 1
ATOM 755 C CA . ALA A 1 94 ? -3.246 -14.398 -5.596 1.00 91.69 94 ALA A CA 1
ATOM 756 C C . ALA A 1 94 ? -2.142 -15.453 -5.478 1.00 91.69 94 ALA A C 1
ATOM 758 O O . ALA A 1 94 ? -1.912 -16.009 -4.407 1.00 91.69 94 ALA A O 1
ATOM 759 N N . ASP A 1 95 ? -1.428 -15.679 -6.577 1.00 89.50 95 ASP A N 1
ATOM 760 C CA . ASP A 1 95 ? -0.192 -16.463 -6.598 1.00 89.50 95 ASP A CA 1
ATOM 761 C C . ASP A 1 95 ? 1.016 -15.545 -6.785 1.00 89.50 95 ASP A C 1
ATOM 763 O O . ASP A 1 95 ? 0.910 -14.471 -7.386 1.00 89.50 95 ASP A O 1
ATOM 767 N N . LEU A 1 96 ? 2.179 -16.007 -6.327 1.00 86.88 96 LEU A N 1
ATOM 768 C CA . LEU A 1 96 ? 3.456 -15.362 -6.604 1.00 86.88 96 LEU A CA 1
ATOM 769 C C . LEU A 1 96 ? 4.133 -16.020 -7.814 1.00 86.88 96 LEU A C 1
ATOM 771 O O . LEU A 1 96 ? 4.467 -17.206 -7.779 1.00 86.88 96 LEU A O 1
ATOM 775 N N . GLU A 1 97 ? 4.336 -15.245 -8.875 1.00 86.56 97 GLU A N 1
ATOM 776 C CA . GLU A 1 97 ? 5.097 -15.621 -10.066 1.00 86.56 97 GLU A CA 1
ATOM 777 C C . GLU A 1 97 ? 6.541 -15.117 -9.948 1.00 86.56 97 GLU A C 1
ATOM 779 O O . GLU A 1 97 ? 6.778 -13.951 -9.626 1.00 86.56 97 GLU A O 1
ATOM 784 N N . PHE A 1 98 ? 7.506 -15.986 -10.248 1.00 84.31 98 PHE A N 1
ATOM 785 C CA . PHE A 1 98 ? 8.925 -15.637 -10.311 1.00 84.31 98 PHE A CA 1
ATOM 786 C C . PHE A 1 98 ? 9.327 -15.318 -11.747 1.00 84.31 98 PHE A C 1
ATOM 788 O O . PHE A 1 98 ? 9.141 -16.126 -12.655 1.00 84.31 98 PHE A O 1
ATOM 795 N N . LEU A 1 99 ? 9.899 -14.135 -11.948 1.00 84.62 99 LEU A N 1
ATOM 796 C CA . LEU A 1 99 ? 10.373 -13.668 -13.243 1.00 84.62 99 LEU A CA 1
ATOM 797 C C . LEU A 1 99 ? 11.842 -14.071 -13.410 1.00 84.62 99 LEU A C 1
ATOM 799 O O . LEU A 1 99 ? 12.738 -13.246 -13.236 1.00 84.62 99 LEU A O 1
ATOM 803 N N . SER A 1 100 ? 12.084 -15.335 -13.767 1.00 77.50 100 SER A N 1
ATOM 804 C CA . SER A 1 100 ? 13.435 -15.916 -13.895 1.00 77.50 100 SER A CA 1
ATOM 805 C C . SER A 1 100 ? 14.359 -15.151 -14.849 1.00 77.50 100 SER A C 1
ATOM 807 O O . SER A 1 100 ? 15.563 -15.102 -14.636 1.00 77.50 100 SER A O 1
ATOM 809 N N . ALA A 1 101 ? 13.806 -14.475 -15.861 1.00 81.19 101 ALA A N 1
ATOM 810 C CA . ALA A 1 101 ? 14.567 -13.601 -16.757 1.00 81.19 101 ALA A CA 1
ATOM 811 C C . ALA A 1 101 ? 15.210 -12.386 -16.053 1.00 81.19 101 ALA A C 1
ATOM 813 O O . ALA A 1 101 ? 16.088 -11.747 -16.624 1.00 81.19 101 ALA A O 1
ATOM 814 N N . ARG A 1 102 ? 14.747 -12.025 -14.850 1.00 79.56 102 ARG A N 1
ATOM 815 C CA . ARG A 1 102 ? 15.253 -10.892 -14.058 1.00 79.56 102 ARG A CA 1
ATOM 816 C C . ARG A 1 102 ? 16.138 -11.327 -12.898 1.00 79.56 102 ARG A C 1
ATOM 818 O O . ARG A 1 102 ? 17.014 -10.569 -12.502 1.00 79.56 102 ARG A O 1
ATOM 825 N N . ASP A 1 103 ? 15.876 -12.507 -12.352 1.00 77.62 103 ASP A N 1
ATOM 826 C CA . ASP A 1 103 ? 16.653 -13.119 -11.277 1.00 77.62 103 ASP A CA 1
ATOM 827 C C . ASP A 1 103 ? 16.496 -14.649 -11.386 1.00 77.62 103 ASP A C 1
ATOM 829 O O . ASP A 1 103 ? 15.471 -15.190 -10.957 1.00 77.62 103 ASP A O 1
ATOM 833 N N . PRO A 1 104 ? 17.459 -15.350 -12.014 1.00 78.75 104 PRO A N 1
ATOM 834 C CA . PRO A 1 104 ? 17.412 -16.803 -12.185 1.00 78.75 104 PRO A CA 1
ATOM 835 C C . PRO A 1 104 ? 17.438 -17.576 -10.861 1.00 78.75 104 PRO A C 1
ATOM 837 O O . PRO A 1 104 ? 16.937 -18.698 -10.805 1.00 78.75 104 PRO A O 1
ATOM 840 N N . ASP A 1 105 ? 17.976 -16.962 -9.805 1.00 79.31 105 ASP A N 1
ATOM 841 C CA . ASP A 1 105 ? 18.137 -17.566 -8.481 1.00 79.31 105 ASP A CA 1
ATOM 842 C C . ASP A 1 105 ? 16.954 -17.248 -7.546 1.00 79.31 105 ASP A C 1
ATOM 844 O O . ASP A 1 105 ? 16.914 -17.680 -6.385 1.00 79.31 105 ASP A O 1
ATOM 848 N N . ALA A 1 106 ? 15.958 -16.493 -8.025 1.00 72.88 106 ALA A N 1
ATOM 849 C CA . ALA A 1 106 ? 14.756 -16.198 -7.263 1.00 72.88 106 ALA A CA 1
ATOM 850 C C . ALA A 1 106 ? 13.969 -17.485 -6.985 1.00 72.88 106 ALA A C 1
ATOM 852 O O . ALA A 1 106 ? 13.429 -18.126 -7.886 1.00 72.88 106 ALA A O 1
ATOM 853 N N . SER A 1 107 ? 13.853 -17.841 -5.706 1.00 73.25 107 SER A N 1
ATOM 854 C CA . SER A 1 107 ? 13.099 -19.011 -5.272 1.00 73.25 107 SER A CA 1
ATOM 855 C C . SER A 1 107 ? 11.978 -18.646 -4.312 1.00 73.25 107 SER A C 1
ATOM 857 O O . SER A 1 107 ? 12.110 -17.780 -3.451 1.00 73.25 107 SER A O 1
ATOM 859 N N . ALA A 1 108 ? 10.887 -19.394 -4.435 1.00 67.00 108 ALA A N 1
ATOM 860 C CA . ALA A 1 108 ? 9.845 -19.600 -3.439 1.00 67.00 108 ALA A CA 1
ATOM 861 C C . ALA A 1 108 ? 10.310 -19.380 -1.986 1.00 67.00 108 ALA A C 1
ATOM 863 O O . ALA A 1 108 ? 9.829 -18.478 -1.304 1.00 67.00 108 ALA A O 1
ATOM 864 N N . THR A 1 109 ? 11.282 -20.174 -1.536 1.00 70.50 109 THR A N 1
ATOM 865 C CA . THR A 1 109 ? 11.780 -20.188 -0.155 1.00 70.50 109 THR A CA 1
ATOM 866 C C . THR A 1 109 ? 12.258 -18.815 0.314 1.00 70.50 109 THR A C 1
ATOM 868 O O . THR A 1 109 ? 11.943 -18.411 1.426 1.00 70.50 109 THR A O 1
ATOM 871 N N . LYS A 1 110 ? 12.922 -18.045 -0.558 1.00 69.19 110 LYS A N 1
ATOM 872 C CA . LYS A 1 110 ? 13.417 -16.695 -0.251 1.00 69.19 110 LYS A CA 1
ATOM 873 C C . LYS A 1 110 ? 12.304 -15.676 -0.012 1.00 69.19 110 LYS A C 1
ATOM 875 O O . LYS A 1 110 ? 12.573 -14.644 0.573 1.00 69.19 110 LYS A O 1
ATOM 880 N N . TYR A 1 111 ? 11.082 -15.902 -0.486 1.00 68.12 111 TYR A N 1
ATOM 881 C CA . TYR A 1 111 ? 10.016 -14.892 -0.429 1.00 68.12 111 TYR A CA 1
ATOM 882 C C . TYR A 1 111 ? 8.795 -15.341 0.370 1.00 68.12 111 TYR A C 1
ATOM 884 O O . TYR A 1 111 ? 7.989 -14.515 0.791 1.00 68.12 111 TYR A O 1
ATOM 892 N N . PHE A 1 112 ? 8.662 -16.644 0.607 1.00 66.50 112 PHE A N 1
ATOM 893 C CA . PHE A 1 112 ? 7.512 -17.233 1.280 1.00 66.50 112 PHE A CA 1
ATOM 894 C C . PHE A 1 112 ? 7.482 -17.027 2.797 1.00 66.50 112 PHE A C 1
ATOM 896 O O . PHE A 1 112 ? 6.404 -17.139 3.377 1.00 66.50 112 PHE A O 1
ATOM 903 N N . GLU A 1 113 ? 8.608 -16.705 3.435 1.00 65.62 113 GLU A N 1
ATOM 904 C CA . GLU A 1 113 ? 8.687 -16.518 4.894 1.00 65.62 113 GLU A CA 1
ATOM 905 C C . GLU A 1 113 ? 8.277 -15.109 5.364 1.00 65.62 113 GLU A C 1
ATOM 907 O O . GLU A 1 113 ? 8.181 -14.861 6.560 1.00 65.62 113 GLU A O 1
ATOM 912 N N . PHE A 1 114 ? 7.961 -14.194 4.443 1.00 63.88 114 PHE A N 1
ATOM 913 C CA . PHE A 1 114 ? 7.720 -12.777 4.747 1.00 63.88 114 PHE A CA 1
ATOM 914 C C . PHE A 1 114 ? 6.239 -12.373 4.755 1.00 63.88 114 PHE A C 1
ATOM 916 O O . PHE A 1 114 ? 5.893 -11.248 4.395 1.00 63.88 114 PHE A O 1
ATOM 923 N N . ALA A 1 115 ? 5.338 -13.278 5.139 1.00 62.41 115 ALA A N 1
ATOM 924 C CA . ALA A 1 115 ? 3.937 -12.908 5.312 1.00 62.41 115 ALA A CA 1
ATOM 925 C C . ALA A 1 115 ? 3.796 -11.914 6.480 1.00 62.41 115 ALA A C 1
ATOM 927 O O . ALA A 1 115 ? 4.243 -12.193 7.591 1.00 62.41 115 ALA A O 1
ATOM 928 N N . ALA A 1 116 ? 3.150 -10.774 6.235 1.00 61.84 116 ALA A N 1
ATOM 929 C CA . ALA A 1 116 ? 2.873 -9.767 7.253 1.00 61.84 116 ALA A CA 1
ATOM 930 C C . ALA A 1 116 ? 1.367 -9.500 7.349 1.00 61.84 116 ALA A C 1
ATOM 932 O O . ALA A 1 116 ? 0.679 -9.376 6.334 1.00 61.84 116 ALA A O 1
ATOM 933 N N . ASN A 1 117 ? 0.868 -9.382 8.579 1.00 68.88 117 ASN A N 1
ATOM 934 C CA . ASN A 1 117 ? -0.462 -8.843 8.847 1.00 68.88 117 ASN A CA 1
ATOM 935 C C . ASN A 1 117 ? -0.363 -7.318 8.931 1.00 68.88 117 ASN A C 1
ATOM 937 O O . ASN A 1 117 ? 0.582 -6.794 9.518 1.00 68.88 117 ASN A O 1
ATOM 941 N N . PHE A 1 118 ? -1.350 -6.607 8.396 1.00 71.00 118 PHE A N 1
ATOM 942 C CA . PHE A 1 118 ? -1.439 -5.153 8.502 1.00 71.00 118 PHE A CA 1
ATOM 943 C C . PHE A 1 118 ? -2.809 -4.751 9.044 1.00 71.00 118 PHE A C 1
ATOM 945 O O . PHE A 1 118 ? -3.826 -5.385 8.766 1.00 71.00 118 PHE A O 1
ATOM 952 N N . ARG A 1 119 ? -2.826 -3.678 9.832 1.00 80.19 119 ARG A N 1
ATOM 953 C CA . ARG A 1 119 ? -4.032 -3.039 10.359 1.00 80.19 119 ARG A CA 1
ATOM 954 C C . ARG A 1 119 ? -3.816 -1.531 10.338 1.00 80.19 119 ARG A C 1
ATOM 956 O O . ARG A 1 119 ? -2.704 -1.063 10.558 1.00 80.19 119 ARG A O 1
ATOM 963 N N . LEU A 1 120 ? -4.886 -0.776 10.107 1.00 73.06 120 LEU A N 1
ATOM 964 C CA . LEU A 1 120 ? -4.868 0.669 10.306 1.00 73.06 120 LEU A CA 1
ATOM 965 C C . LEU A 1 120 ? -4.797 1.001 11.807 1.00 73.06 120 LEU A C 1
ATOM 967 O O . LEU A 1 120 ? -5.642 0.556 12.588 1.00 73.06 120 LEU A O 1
ATOM 971 N N . VAL A 1 121 ? -3.816 1.813 12.191 1.00 76.75 121 VAL A N 1
ATOM 972 C CA . VAL A 1 121 ? -3.726 2.434 13.518 1.00 76.75 121 VAL A CA 1
ATOM 973 C C . VAL A 1 121 ? -4.386 3.807 13.433 1.00 76.75 121 VAL A C 1
ATOM 975 O O . VAL A 1 121 ? -3.901 4.679 12.716 1.00 76.75 121 VAL A O 1
ATOM 978 N N . GLY A 1 122 ? -5.529 3.970 14.102 1.00 78.31 122 GLY A N 1
ATOM 979 C CA . GLY A 1 122 ? -6.288 5.227 14.092 1.00 78.31 122 GLY A CA 1
ATOM 980 C C . GLY A 1 122 ? -5.758 6.259 15.085 1.00 78.31 122 GLY A C 1
ATOM 981 O O . GLY A 1 122 ? -5.698 7.440 14.765 1.00 78.31 122 GLY A O 1
ATOM 982 N N . ASP A 1 123 ? -5.340 5.797 16.262 1.00 89.06 123 ASP A N 1
ATOM 983 C CA . ASP A 1 123 ? -4.713 6.609 17.300 1.00 89.06 123 ASP A CA 1
ATOM 984 C C . ASP A 1 123 ? -3.403 5.935 17.736 1.00 89.06 123 ASP A C 1
ATOM 986 O O . ASP A 1 123 ? -3.440 4.949 18.475 1.00 89.06 123 ASP A O 1
ATOM 990 N N . PRO A 1 124 ? -2.241 6.439 17.283 1.00 85.38 124 PRO A N 1
ATOM 991 C CA . PRO A 1 124 ? -0.944 5.895 17.671 1.00 85.38 124 PRO A CA 1
ATOM 992 C C . PRO A 1 124 ? -0.664 5.965 19.175 1.00 85.38 124 PRO A C 1
ATOM 994 O O . PRO A 1 124 ? 0.154 5.196 19.667 1.00 85.38 124 PRO A O 1
ATOM 997 N N . THR A 1 125 ? -1.321 6.865 19.915 1.00 90.00 125 THR A N 1
ATOM 998 C CA . THR A 1 125 ? -1.101 7.008 21.364 1.00 90.00 125 THR A CA 1
ATOM 999 C C . THR A 1 125 ? -1.782 5.909 22.180 1.00 90.00 125 THR A C 1
ATOM 1001 O O . THR A 1 125 ? -1.408 5.682 23.328 1.00 90.00 125 THR A O 1
ATOM 1004 N N . ALA A 1 126 ? -2.738 5.196 21.577 1.00 91.38 126 ALA A N 1
ATOM 1005 C CA . ALA A 1 126 ? -3.436 4.066 22.180 1.00 91.38 126 ALA A CA 1
ATOM 1006 C C . ALA A 1 126 ? -2.765 2.706 21.892 1.00 91.38 126 ALA A C 1
ATOM 1008 O O . ALA A 1 126 ? -3.241 1.675 22.372 1.00 91.38 126 ALA A O 1
ATOM 1009 N N . GLU A 1 127 ? -1.692 2.675 21.096 1.00 90.06 127 GLU A N 1
ATOM 1010 C CA . GLU A 1 127 ? -0.968 1.444 20.771 1.00 90.06 127 GLU A CA 1
ATOM 1011 C C . GLU A 1 127 ? 0.014 1.046 21.896 1.00 90.06 127 GLU A C 1
ATOM 1013 O O . GLU A 1 127 ? 0.434 1.893 22.690 1.00 90.06 127 GLU A O 1
ATOM 1018 N N . PRO A 1 128 ? 0.402 -0.241 21.993 1.00 91.06 128 PRO A N 1
ATOM 1019 C CA . PRO A 1 128 ? 1.402 -0.685 22.959 1.00 91.06 128 PRO A CA 1
ATOM 1020 C C . PRO A 1 128 ? 2.716 0.091 22.827 1.00 91.06 128 PRO A C 1
ATOM 1022 O O . PRO A 1 128 ? 3.164 0.390 21.718 1.00 91.06 128 PRO A O 1
ATOM 1025 N N . LEU A 1 129 ? 3.357 0.368 23.965 1.00 90.25 129 LEU A N 1
ATOM 1026 C CA . LEU A 1 129 ? 4.660 1.026 23.972 1.00 90.25 129 LEU A CA 1
ATOM 1027 C C . LEU A 1 129 ? 5.698 0.189 23.202 1.00 90.25 129 LEU A C 1
ATOM 1029 O O . LEU A 1 129 ? 5.660 -1.046 23.272 1.00 90.25 129 LEU A O 1
ATOM 1033 N N . PRO A 1 130 ? 6.640 0.842 22.495 1.00 90.94 130 PRO A N 1
AT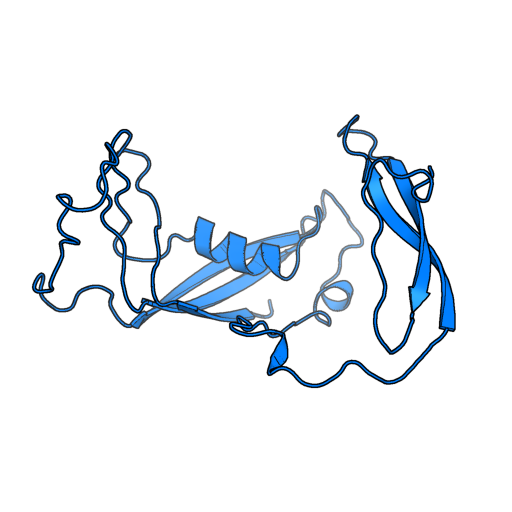OM 1034 C CA . PRO A 1 130 ? 7.770 0.157 21.888 1.00 90.94 130 PRO A CA 1
ATOM 1035 C C . PRO A 1 130 ? 8.561 -0.658 22.915 1.00 90.94 130 PRO A C 1
ATOM 1037 O O . PRO A 1 130 ? 8.525 -0.394 24.117 1.00 90.94 130 PRO A O 1
ATOM 1040 N N . HIS A 1 131 ? 9.305 -1.647 22.424 1.00 88.81 131 HIS A N 1
ATOM 1041 C CA . HIS A 1 131 ? 10.183 -2.445 23.271 1.00 88.81 131 HIS A CA 1
ATOM 1042 C C . HIS A 1 131 ? 11.223 -1.549 23.959 1.00 88.81 131 HIS A C 1
ATOM 1044 O O . HIS A 1 131 ? 11.905 -0.780 23.288 1.00 88.81 131 HIS A O 1
ATOM 1050 N N . ASP A 1 132 ? 11.389 -1.677 25.274 1.00 93.50 132 ASP A N 1
ATOM 1051 C CA . ASP A 1 132 ? 12.323 -0.856 26.050 1.00 93.50 132 ASP A CA 1
ATOM 1052 C C . ASP A 1 132 ? 13.778 -1.313 25.840 1.00 93.50 132 ASP A C 1
ATOM 1054 O O . ASP A 1 132 ? 14.370 -2.038 26.638 1.00 93.50 132 ASP A O 1
ATOM 1058 N N . GLU A 1 133 ? 14.338 -0.957 24.686 1.00 94.62 133 GLU A N 1
ATOM 1059 C CA . GLU A 1 133 ? 15.732 -1.209 24.335 1.00 94.62 133 GLU A CA 1
ATOM 1060 C C . GLU A 1 133 ? 16.366 0.050 23.744 1.00 94.62 133 GLU A C 1
ATOM 1062 O O . GLU A 1 133 ? 15.795 0.713 22.877 1.00 94.62 133 GLU A O 1
ATOM 1067 N N . THR A 1 134 ? 17.592 0.343 24.180 1.00 97.12 134 THR A N 1
ATOM 1068 C CA . THR A 1 134 ? 18.428 1.392 23.598 1.00 97.12 134 THR A CA 1
ATOM 1069 C C . THR A 1 134 ? 19.772 0.811 23.174 1.00 97.12 134 THR A C 1
ATOM 1071 O O . THR A 1 134 ? 20.513 0.293 24.009 1.00 97.12 134 THR A O 1
ATOM 1074 N N . ARG A 1 135 ? 20.116 0.917 21.883 1.00 97.19 135 ARG A N 1
ATOM 1075 C CA . ARG A 1 135 ? 21.406 0.462 21.333 1.00 97.19 135 ARG A CA 1
ATOM 1076 C C . ARG A 1 135 ? 21.811 1.212 20.062 1.00 97.19 135 ARG A C 1
ATOM 1078 O O . ARG A 1 135 ? 20.964 1.668 19.297 1.00 97.19 135 ARG A O 1
ATOM 1085 N N . ASP A 1 136 ? 23.116 1.308 19.814 1.00 96.56 136 ASP A N 1
ATOM 1086 C CA . ASP A 1 136 ? 23.649 1.743 18.514 1.00 96.56 136 ASP A CA 1
ATOM 1087 C C . ASP A 1 136 ? 23.535 0.577 17.520 1.00 96.56 136 ASP A C 1
ATOM 1089 O O . ASP A 1 136 ? 24.024 -0.520 17.791 1.00 96.56 136 ASP A O 1
ATOM 1093 N N . LEU A 1 137 ? 22.857 0.802 16.395 1.00 95.44 137 LEU A N 1
ATOM 1094 C CA . LEU A 1 137 ? 22.697 -0.189 15.326 1.00 95.44 137 LEU A CA 1
ATOM 1095 C C . LEU A 1 137 ? 23.799 -0.056 14.263 1.00 95.44 137 LEU A C 1
ATOM 1097 O O . LEU A 1 137 ? 23.880 -0.882 13.355 1.00 95.44 137 LEU A O 1
ATOM 1101 N N . GLY A 1 138 ? 24.655 0.966 14.368 1.00 95.81 138 GLY A N 1
ATOM 1102 C CA . GLY A 1 138 ? 25.676 1.273 13.379 1.00 95.81 138 GLY A CA 1
ATOM 1103 C C . GLY A 1 138 ? 25.089 1.883 12.107 1.00 95.81 138 GLY A C 1
ATOM 1104 O O . GLY A 1 138 ? 24.041 2.529 12.120 1.00 95.81 138 GLY A O 1
ATOM 1105 N N . PHE A 1 139 ? 25.795 1.726 10.987 1.00 95.69 139 PHE A N 1
ATOM 1106 C CA . PHE A 1 139 ? 25.303 2.205 9.697 1.00 95.69 139 PHE A CA 1
ATOM 1107 C C . PHE A 1 139 ? 24.267 1.244 9.119 1.00 95.69 139 PHE A C 1
ATOM 1109 O O . PHE A 1 139 ? 24.527 0.053 8.963 1.00 95.69 139 PHE A O 1
ATOM 1116 N N . MET A 1 140 ? 23.114 1.793 8.754 1.00 95.94 140 MET A N 1
ATOM 1117 C CA . MET A 1 140 ? 22.043 1.086 8.063 1.00 95.94 140 MET A CA 1
ATOM 1118 C C . MET A 1 140 ? 21.739 1.771 6.735 1.00 95.94 140 MET A C 1
ATOM 1120 O O . MET A 1 140 ? 21.946 2.979 6.586 1.00 95.94 140 MET A O 1
ATOM 1124 N N . LEU A 1 141 ? 21.250 0.991 5.768 1.00 94.50 141 LEU A N 1
ATOM 1125 C CA . LEU A 1 141 ? 20.712 1.532 4.523 1.00 94.50 141 LEU A CA 1
ATOM 1126 C C . LEU A 1 141 ? 19.552 2.480 4.865 1.00 94.50 141 LEU A C 1
ATOM 1128 O O . LEU A 1 141 ? 18.645 2.101 5.603 1.00 94.50 141 LEU A O 1
ATOM 1132 N N . HIS A 1 142 ? 19.616 3.704 4.350 1.00 93.31 142 HIS A N 1
ATOM 1133 C CA . HIS A 1 142 ? 18.534 4.682 4.408 1.00 93.31 142 HIS A CA 1
ATOM 1134 C C . HIS A 1 142 ? 17.539 4.397 3.283 1.00 93.31 142 HIS A C 1
ATOM 1136 O O . HIS A 1 142 ? 16.439 3.924 3.546 1.00 93.31 142 HIS A O 1
ATOM 1142 N N . ASP A 1 143 ? 17.968 4.595 2.037 1.00 91.88 143 ASP A N 1
ATOM 1143 C CA . ASP A 1 143 ? 17.225 4.241 0.827 1.00 91.88 143 ASP A CA 1
ATOM 1144 C C . ASP A 1 143 ? 18.189 4.212 -0.376 1.00 91.88 143 ASP A C 1
ATOM 1146 O O . ASP A 1 143 ? 19.398 4.436 -0.244 1.00 91.88 143 ASP A O 1
ATOM 1150 N N . LEU A 1 144 ? 17.656 3.936 -1.559 1.00 89.88 144 LEU A N 1
ATOM 1151 C CA . LEU A 1 144 ? 18.338 4.023 -2.841 1.00 89.88 144 LEU A CA 1
ATOM 1152 C C . LEU A 1 144 ? 18.045 5.373 -3.521 1.00 89.88 144 LEU A C 1
ATOM 1154 O O . LEU A 1 144 ? 16.905 5.817 -3.626 1.00 89.88 144 LEU A O 1
ATOM 1158 N N . ASP A 1 145 ? 19.081 6.023 -4.044 1.00 86.81 145 ASP A N 1
ATOM 1159 C CA . ASP A 1 145 ? 18.979 7.240 -4.848 1.00 86.81 145 ASP A CA 1
ATOM 1160 C C . ASP A 1 145 ? 18.623 6.884 -6.297 1.00 86.81 145 ASP A C 1
ATOM 1162 O O . ASP A 1 145 ? 19.477 6.471 -7.083 1.00 86.81 145 ASP A O 1
ATOM 1166 N N . PHE A 1 146 ? 17.352 7.072 -6.657 1.00 87.06 146 PHE A N 1
ATOM 1167 C CA . PHE A 1 146 ? 16.830 6.796 -7.999 1.00 87.06 146 PHE A CA 1
ATOM 1168 C C . PHE A 1 146 ? 16.977 7.962 -8.990 1.00 87.06 146 PHE A C 1
ATOM 1170 O O . PHE A 1 146 ? 16.397 7.908 -10.075 1.00 87.06 146 PHE A O 1
ATOM 1177 N N . SER A 1 147 ? 17.759 9.006 -8.681 1.00 88.94 147 SER A N 1
ATOM 1178 C CA . SER A 1 147 ? 18.037 10.091 -9.643 1.00 88.94 147 SER A CA 1
ATOM 1179 C C . SER A 1 147 ? 18.645 9.583 -10.959 1.00 88.94 147 SER A C 1
ATOM 1181 O O . SER A 1 147 ? 18.463 10.202 -12.009 1.00 88.94 147 SER A O 1
ATOM 1183 N N . LYS A 1 148 ? 19.308 8.419 -10.922 1.00 89.44 148 LYS A N 1
ATOM 1184 C CA . LYS A 1 148 ? 19.693 7.619 -12.090 1.00 89.44 148 LYS A CA 1
ATOM 1185 C C . LYS A 1 148 ? 18.995 6.252 -12.027 1.00 89.44 148 LYS A C 1
ATOM 1187 O O . LYS A 1 148 ? 19.546 5.322 -11.451 1.00 89.44 148 LYS A O 1
ATOM 1192 N N . PRO A 1 149 ? 17.809 6.078 -12.641 1.00 81.81 149 PRO A N 1
ATOM 1193 C CA . PRO A 1 149 ? 17.008 4.856 -12.483 1.00 81.81 149 PRO A CA 1
ATOM 1194 C C . PRO A 1 149 ? 17.695 3.558 -12.931 1.00 81.81 149 PRO A C 1
ATOM 1196 O O . PRO A 1 149 ? 17.355 2.485 -12.443 1.00 81.81 149 PRO A O 1
ATOM 1199 N N . ALA A 1 150 ? 18.645 3.649 -13.866 1.00 85.56 150 ALA A N 1
ATOM 1200 C CA . ALA A 1 150 ? 19.420 2.506 -14.348 1.00 85.56 150 ALA A CA 1
ATOM 1201 C C . ALA A 1 150 ? 20.567 2.096 -13.403 1.00 85.56 150 ALA A C 1
ATOM 1203 O O . ALA A 1 150 ? 21.130 1.021 -13.580 1.00 85.56 150 ALA A O 1
ATOM 1204 N N . ASP A 1 151 ? 20.915 2.944 -12.433 1.00 85.31 151 ASP A N 1
ATOM 1205 C CA . ASP A 1 151 ? 22.019 2.738 -11.494 1.00 85.31 151 ASP A CA 1
ATOM 1206 C C . ASP A 1 151 ? 21.692 3.382 -10.128 1.00 85.31 151 ASP A C 1
ATOM 1208 O O . ASP A 1 151 ? 22.229 4.441 -9.782 1.00 85.31 151 ASP A O 1
ATOM 1212 N N . PRO A 1 152 ? 20.738 2.804 -9.377 1.00 89.88 152 PRO A N 1
ATOM 1213 C CA . PRO A 1 152 ? 20.332 3.336 -8.085 1.00 89.88 152 PRO A CA 1
ATOM 1214 C C . PRO A 1 152 ? 21.452 3.179 -7.049 1.00 89.88 152 PRO A C 1
ATOM 1216 O O . PRO A 1 152 ? 21.898 2.068 -6.762 1.00 89.88 152 PRO A O 1
ATOM 1219 N N . GLN A 1 153 ? 21.886 4.294 -6.459 1.00 92.69 153 GLN A N 1
ATOM 1220 C CA . GLN A 1 153 ? 23.011 4.321 -5.518 1.00 92.69 153 GLN A CA 1
ATOM 1221 C C . GLN A 1 153 ? 22.518 4.253 -4.068 1.00 92.69 153 GLN A C 1
ATOM 1223 O O . GLN A 1 153 ? 21.631 5.027 -3.706 1.00 92.69 153 GLN A O 1
ATOM 1228 N N . PRO A 1 154 ? 23.067 3.377 -3.210 1.00 94.44 154 PRO A N 1
ATOM 1229 C CA . PRO A 1 154 ? 22.644 3.313 -1.819 1.00 94.44 154 PRO A CA 1
ATOM 1230 C C . PRO A 1 154 ? 23.035 4.579 -1.060 1.00 94.44 154 PRO A C 1
ATOM 1232 O O . PRO A 1 154 ? 24.076 5.185 -1.312 1.00 94.44 154 PRO A O 1
ATOM 1235 N N . ARG A 1 155 ? 22.192 4.965 -0.105 1.00 93.94 155 ARG A N 1
ATOM 1236 C CA . ARG A 1 155 ? 22.526 5.935 0.934 1.00 93.94 155 ARG A CA 1
ATOM 1237 C C . ARG A 1 155 ? 22.365 5.303 2.303 1.00 93.94 155 ARG A C 1
ATOM 1239 O O . ARG A 1 155 ? 21.523 4.434 2.495 1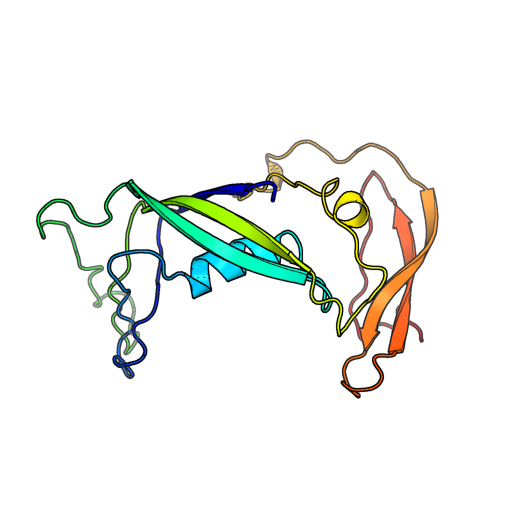.00 93.94 155 ARG A O 1
ATOM 1246 N N . PHE A 1 156 ? 23.146 5.761 3.268 1.00 96.19 156 PHE A N 1
ATOM 1247 C CA . PHE A 1 156 ? 23.232 5.203 4.609 1.00 96.19 156 PHE A CA 1
ATOM 1248 C C . PHE A 1 156 ? 23.059 6.283 5.670 1.00 96.19 156 PHE A C 1
ATOM 1250 O O . PHE A 1 156 ? 23.394 7.448 5.460 1.00 96.19 156 PHE A O 1
ATOM 1257 N N . PHE A 1 157 ? 22.591 5.879 6.844 1.00 97.06 157 PHE A N 1
ATOM 1258 C CA . PHE A 1 157 ? 22.556 6.711 8.043 1.00 97.06 157 PHE A CA 1
ATOM 1259 C C . PHE A 1 157 ? 23.036 5.898 9.246 1.00 97.06 157 PHE A C 1
ATOM 1261 O O . PHE A 1 157 ? 22.992 4.666 9.230 1.00 97.06 157 PHE A O 1
ATOM 1268 N N . ARG A 1 158 ? 23.525 6.574 10.290 1.00 96.62 158 ARG A N 1
ATOM 1269 C CA . ARG A 1 158 ? 23.879 5.904 11.546 1.00 96.62 158 ARG A CA 1
ATOM 1270 C C . ARG A 1 158 ? 22.618 5.742 12.387 1.00 96.62 158 ARG A C 1
ATOM 1272 O O . ARG A 1 158 ? 22.138 6.713 12.966 1.00 96.62 158 ARG A O 1
ATOM 1279 N N . ALA A 1 159 ? 22.073 4.535 12.406 1.00 96.19 159 ALA A N 1
ATOM 1280 C CA . ALA A 1 159 ? 20.843 4.217 13.101 1.00 96.19 159 ALA A CA 1
ATOM 1281 C C . ALA A 1 159 ? 21.108 3.985 14.590 1.00 96.19 159 ALA A C 1
ATOM 1283 O O . ALA A 1 159 ? 22.025 3.263 14.981 1.00 96.19 159 ALA A O 1
ATOM 1284 N N . ARG A 1 160 ? 20.257 4.568 15.430 1.00 96.50 160 ARG A N 1
ATOM 1285 C CA . ARG A 1 160 ? 20.237 4.320 16.868 1.00 96.50 160 ARG A CA 1
ATOM 1286 C C . ARG A 1 160 ? 18.820 3.945 17.268 1.00 96.50 160 ARG A C 1
ATOM 1288 O O . ARG A 1 160 ? 17.877 4.617 16.862 1.00 96.50 160 ARG A O 1
ATOM 1295 N N . LEU A 1 161 ? 18.697 2.862 18.024 1.00 96.38 161 LEU A N 1
ATOM 1296 C CA . LEU A 1 161 ? 17.470 2.494 18.711 1.00 96.38 161 LEU A CA 1
ATOM 1297 C C . LEU A 1 161 ? 17.487 3.204 20.064 1.00 96.38 161 LEU A C 1
ATOM 1299 O O . LEU A 1 161 ? 18.419 2.996 20.840 1.00 96.38 161 LEU A O 1
ATOM 1303 N N . GLU A 1 162 ? 16.505 4.051 20.330 1.00 96.06 162 GLU A N 1
ATOM 1304 C CA . GLU A 1 162 ? 16.323 4.756 21.598 1.00 96.06 162 GLU A CA 1
ATOM 1305 C C . GLU A 1 162 ? 14.921 4.445 22.117 1.00 96.06 162 GLU A C 1
ATOM 1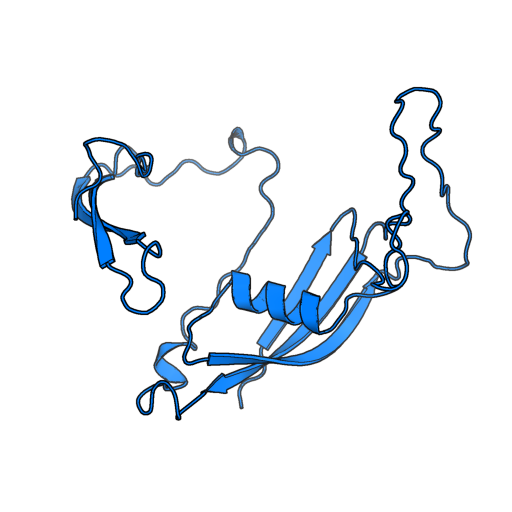307 O O . GLU A 1 162 ? 13.931 4.809 21.484 1.00 96.06 162 GLU A O 1
ATOM 1312 N N . ASN A 1 163 ? 14.837 3.733 23.242 1.00 94.19 163 ASN A N 1
ATOM 1313 C CA . ASN A 1 163 ? 13.582 3.264 23.844 1.00 94.19 163 ASN A CA 1
ATOM 1314 C C . ASN A 1 163 ? 12.663 2.569 22.818 1.00 94.19 163 ASN A C 1
ATOM 1316 O O . ASN A 1 163 ? 11.484 2.895 22.691 1.00 94.19 163 ASN A O 1
ATOM 1320 N N . GLY A 1 164 ? 13.235 1.672 22.009 1.00 92.44 164 GLY A N 1
ATOM 1321 C CA . GLY A 1 164 ? 12.511 0.930 20.974 1.00 92.44 164 GLY A CA 1
ATOM 1322 C C . GLY A 1 164 ? 12.210 1.707 19.695 1.00 92.44 164 GLY A C 1
ATOM 1323 O O . GLY A 1 164 ? 11.570 1.160 18.797 1.00 92.44 164 GLY A O 1
ATOM 1324 N N . VAL A 1 165 ? 12.673 2.954 19.573 1.00 93.38 165 VAL A N 1
ATOM 1325 C CA . VAL A 1 165 ? 12.396 3.824 18.425 1.00 93.38 165 VAL A CA 1
ATOM 1326 C C . VAL A 1 165 ? 13.676 4.125 17.652 1.00 93.38 165 VAL A C 1
ATOM 1328 O O . VAL A 1 165 ? 14.680 4.535 18.225 1.00 93.38 165 VAL A O 1
ATOM 1331 N N . VAL A 1 166 ? 13.639 3.958 16.328 1.00 95.38 166 VAL A N 1
ATOM 1332 C CA . VAL A 1 166 ? 14.684 4.463 15.424 1.00 95.38 166 VAL A CA 1
ATOM 1333 C C . VAL A 1 166 ? 14.177 5.738 14.766 1.00 95.38 166 VAL A C 1
ATOM 1335 O O . VAL A 1 166 ? 13.201 5.706 14.019 1.00 95.38 166 VAL A O 1
ATOM 1338 N N . GLN A 1 167 ? 14.849 6.860 15.019 1.00 94.00 167 GLN A N 1
ATOM 1339 C CA . GLN A 1 167 ? 14.564 8.115 14.325 1.00 94.00 167 GLN A CA 1
ATOM 1340 C C . GLN A 1 167 ? 15.198 8.086 12.934 1.00 94.00 167 GLN A C 1
ATOM 1342 O O . GLN A 1 167 ? 16.421 7.996 12.798 1.00 94.00 167 GLN A O 1
ATOM 1347 N N . VAL A 1 168 ? 14.365 8.148 11.895 1.00 93.75 168 VAL A N 1
ATOM 1348 C CA . VAL A 1 168 ? 14.824 8.123 10.503 1.00 93.75 168 VAL A CA 1
ATOM 1349 C C . VAL A 1 168 ? 15.030 9.562 10.021 1.00 93.75 168 VAL A C 1
ATOM 1351 O O . VAL A 1 168 ? 14.068 10.330 9.974 1.00 93.75 168 VAL A O 1
ATOM 1354 N N . PRO A 1 169 ? 16.263 9.961 9.671 1.00 94.50 169 PRO A N 1
ATOM 1355 C CA . PRO A 1 169 ? 16.539 11.324 9.242 1.00 94.50 169 PRO A CA 1
ATOM 1356 C C . PRO A 1 169 ? 15.960 11.614 7.848 1.00 94.50 169 PRO A C 1
A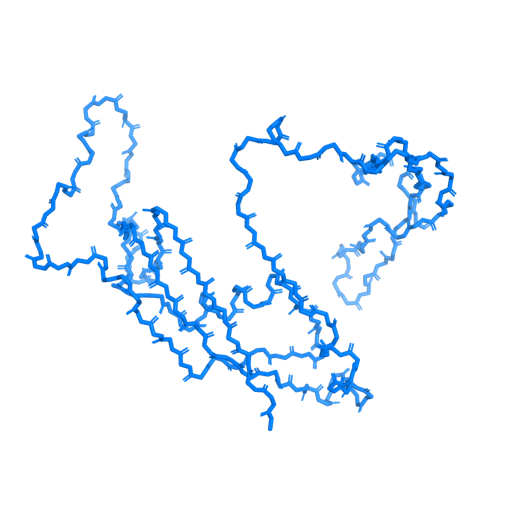TOM 1358 O O . PRO A 1 169 ? 15.825 10.714 7.014 1.00 94.50 169 PRO A O 1
ATOM 1361 N N . ALA A 1 170 ? 15.658 12.887 7.572 1.00 93.94 170 ALA A N 1
ATOM 1362 C CA . ALA A 1 170 ? 15.236 13.332 6.245 1.00 93.94 170 ALA A CA 1
ATOM 1363 C C . ALA A 1 170 ? 16.324 13.064 5.186 1.00 93.94 170 ALA A C 1
ATOM 1365 O O . ALA A 1 170 ? 17.522 13.112 5.485 1.00 93.94 170 ALA A O 1
ATOM 1366 N N . TRP A 1 171 ? 15.900 12.802 3.946 1.00 89.94 171 TRP A N 1
ATOM 1367 C CA . TRP A 1 171 ? 16.765 12.416 2.821 1.00 89.94 171 TRP A CA 1
ATOM 1368 C C . TRP A 1 171 ? 17.910 13.401 2.532 1.00 89.94 171 TRP A C 1
ATOM 1370 O O . TRP A 1 171 ? 19.000 13.002 2.120 1.00 89.94 171 TRP A O 1
ATOM 1380 N N . ASP A 1 172 ? 17.654 14.690 2.728 1.00 91.12 172 ASP A N 1
ATOM 1381 C CA . ASP A 1 172 ? 18.551 15.816 2.468 1.00 91.12 172 ASP A CA 1
ATOM 1382 C C . ASP A 1 172 ? 19.374 16.244 3.694 1.00 91.12 172 ASP A C 1
ATOM 1384 O O . ASP A 1 172 ? 20.167 17.184 3.623 1.00 91.12 172 ASP A O 1
ATOM 1388 N N . SER A 1 173 ? 19.229 15.548 4.821 1.00 91.06 173 SER A N 1
ATOM 1389 C CA . SER A 1 173 ? 19.980 15.864 6.032 1.00 91.06 173 SER A CA 1
ATOM 1390 C C . SER A 1 173 ? 21.448 15.429 5.944 1.00 91.06 173 SER A C 1
ATOM 1392 O O . SER A 1 173 ? 21.798 14.420 5.334 1.00 91.06 173 SER A O 1
ATOM 1394 N N . VAL A 1 174 ? 22.320 16.143 6.666 1.00 86.50 174 VAL A N 1
ATOM 1395 C CA . VAL A 1 174 ? 23.770 15.858 6.777 1.00 86.50 174 VAL A CA 1
ATOM 1396 C C . VAL A 1 174 ? 24.064 14.445 7.326 1.00 86.50 174 VAL A C 1
ATOM 1398 O O . VAL A 1 174 ? 25.162 13.906 7.157 1.00 86.50 174 VAL A O 1
ATOM 1401 N N . GLY A 1 175 ? 23.086 13.834 8.002 1.00 83.00 175 GLY A N 1
ATOM 1402 C CA . GLY A 1 175 ? 23.176 12.483 8.555 1.00 83.00 175 GLY A CA 1
ATOM 1403 C C . GLY A 1 175 ? 23.039 11.364 7.519 1.00 83.00 175 GLY A C 1
ATOM 1404 O O . GLY A 1 175 ? 23.445 10.240 7.814 1.00 83.00 175 GLY A O 1
ATOM 1405 N N . VAL A 1 176 ? 22.516 11.662 6.324 1.00 88.56 176 VAL A N 1
ATOM 1406 C CA . VAL A 1 176 ? 22.340 10.701 5.228 1.00 88.56 176 VAL A CA 1
ATOM 1407 C C . VAL A 1 176 ? 23.496 10.845 4.242 1.00 88.56 176 VAL A C 1
ATOM 1409 O O . VAL A 1 176 ? 23.737 11.913 3.680 1.00 88.56 176 VAL A O 1
ATOM 1412 N N . ARG A 1 177 ? 24.250 9.765 4.045 1.00 87.88 177 ARG A N 1
ATOM 1413 C CA . ARG A 1 177 ? 25.504 9.750 3.276 1.00 87.88 177 ARG A CA 1
ATOM 1414 C C . ARG A 1 177 ? 25.425 8.750 2.133 1.00 87.88 177 ARG A C 1
ATOM 1416 O O . ARG A 1 177 ? 24.647 7.810 2.212 1.00 87.88 177 ARG A O 1
ATOM 1423 N N . LYS A 1 178 ? 26.213 8.972 1.082 1.00 80.12 178 LYS A N 1
ATOM 1424 C CA . LYS A 1 178 ? 26.463 7.963 0.042 1.00 80.12 178 LYS A CA 1
ATOM 1425 C C . LYS A 1 178 ? 27.387 6.876 0.577 1.00 80.12 178 LYS A C 1
ATOM 1427 O O . LYS A 1 178 ? 28.228 7.228 1.437 1.00 80.12 178 LYS A O 1
#